Protein AF-A0A099Y302-F1 (afdb_monomer)

pLDDT: mean 88.35, std 7.11, range [59.12, 93.94]

Structure (mmCIF, N/CA/C/O backbone):
data_AF-A0A099Y302-F1
#
_entry.id   AF-A0A099Y302-F1
#
loop_
_atom_site.group_PDB
_atom_site.id
_atom_site.type_symbol
_atom_site.label_atom_id
_atom_site.label_alt_id
_atom_site.label_comp_id
_atom_site.label_asym_id
_atom_site.label_entity_id
_atom_site.label_seq_id
_atom_site.pdbx_PDB_ins_code
_atom_site.Cartn_x
_atom_site.Cartn_y
_atom_site.Cartn_z
_atom_site.occupancy
_atom_site.B_iso_or_equiv
_atom_site.auth_seq_id
_atom_site.auth_comp_id
_atom_site.auth_asym_id
_atom_site.auth_atom_id
_atom_site.pdbx_PDB_model_num
ATOM 1 N N . MET A 1 1 ? -5.635 -4.951 4.514 1.00 86.44 1 MET A N 1
ATOM 2 C CA . MET A 1 1 ? -4.285 -4.378 4.697 1.00 86.44 1 MET A CA 1
ATOM 3 C C . MET A 1 1 ? -4.063 -3.303 3.646 1.00 86.44 1 MET A C 1
ATOM 5 O O . MET A 1 1 ? -4.632 -3.431 2.561 1.00 86.44 1 MET A O 1
ATOM 9 N N . ALA A 1 2 ? -3.307 -2.255 3.968 1.00 92.62 2 ALA A N 1
ATOM 10 C CA . ALA A 1 2 ? -2.995 -1.183 3.034 1.00 92.62 2 ALA A CA 1
ATOM 11 C C . ALA A 1 2 ? -1.479 -1.021 2.869 1.00 92.62 2 ALA A C 1
ATOM 13 O O . ALA A 1 2 ? -0.697 -1.255 3.794 1.00 92.62 2 ALA A O 1
ATOM 14 N N . VAL A 1 3 ? -1.068 -0.606 1.676 1.00 93.94 3 VAL A N 1
ATOM 15 C CA . VAL A 1 3 ? 0.330 -0.354 1.331 1.00 93.94 3 VAL A CA 1
ATOM 16 C C . VAL A 1 3 ? 0.442 1.010 0.667 1.00 93.94 3 VAL A C 1
ATOM 18 O O . VAL A 1 3 ? -0.289 1.335 -0.264 1.00 93.94 3 VAL A O 1
ATOM 21 N N . GLU A 1 4 ? 1.324 1.841 1.197 1.00 93.75 4 GLU A N 1
ATOM 22 C CA . GLU A 1 4 ? 1.604 3.185 0.718 1.00 93.75 4 GLU A CA 1
ATOM 23 C C . GLU A 1 4 ? 2.768 3.134 -0.266 1.00 93.75 4 GLU A C 1
ATOM 25 O O . GLU A 1 4 ? 3.847 2.640 0.073 1.00 93.75 4 GLU A O 1
ATOM 30 N N . HIS A 1 5 ? 2.535 3.648 -1.472 1.00 92.56 5 HIS A N 1
ATOM 31 C CA . HIS A 1 5 ? 3.592 3.977 -2.413 1.00 92.56 5 HIS A CA 1
ATOM 32 C C . HIS A 1 5 ? 4.181 5.319 -1.990 1.00 92.56 5 HIS A C 1
ATOM 34 O O . HIS A 1 5 ? 3.554 6.361 -2.177 1.00 92.56 5 HIS A O 1
ATOM 40 N N . THR A 1 6 ? 5.350 5.297 -1.355 1.00 88.00 6 THR A N 1
ATOM 41 C CA . THR A 1 6 ? 5.987 6.496 -0.795 1.00 88.00 6 THR A CA 1
ATOM 42 C C . THR A 1 6 ? 6.481 7.454 -1.876 1.00 88.00 6 THR A C 1
ATOM 44 O O . THR A 1 6 ? 6.701 8.629 -1.597 1.00 88.00 6 THR A O 1
A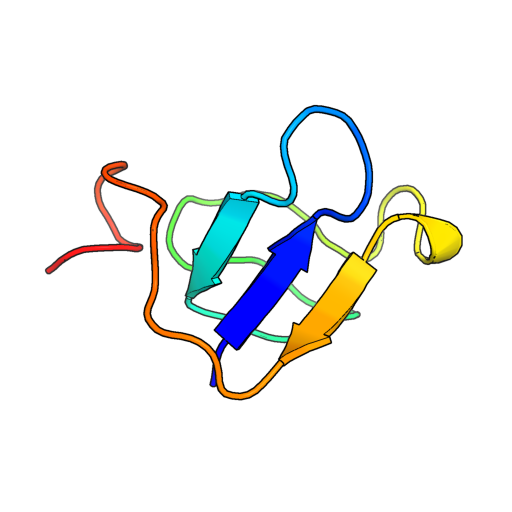TOM 47 N N . GLU A 1 7 ? 6.649 6.974 -3.107 1.00 81.38 7 GLU A N 1
ATOM 48 C CA . GLU A 1 7 ? 7.044 7.790 -4.251 1.00 81.38 7 GLU A CA 1
ATOM 49 C C . GLU A 1 7 ? 5.820 8.473 -4.895 1.00 81.38 7 GLU A C 1
ATOM 51 O O . GLU A 1 7 ? 4.750 7.874 -4.997 1.00 81.38 7 GLU A O 1
ATOM 56 N N . HIS A 1 8 ? 5.973 9.732 -5.330 1.00 59.47 8 HIS A N 1
ATOM 57 C CA . HIS A 1 8 ? 4.955 10.527 -6.037 1.00 59.47 8 HIS A CA 1
ATOM 58 C C . HIS A 1 8 ? 3.538 10.473 -5.410 1.00 59.47 8 HIS A C 1
ATOM 60 O O . HIS A 1 8 ? 2.652 9.771 -5.896 1.00 59.47 8 HIS A O 1
ATOM 66 N N . ASN A 1 9 ? 3.296 11.305 -4.384 1.00 76.88 9 ASN A N 1
ATOM 67 C CA . ASN A 1 9 ? 2.006 11.544 -3.697 1.00 76.88 9 ASN A CA 1
ATOM 68 C C . ASN A 1 9 ? 1.550 10.554 -2.607 1.00 76.88 9 ASN A C 1
ATOM 70 O O . ASN A 1 9 ? 0.461 10.747 -2.067 1.00 76.88 9 ASN A O 1
ATOM 74 N N . GLY A 1 10 ? 2.337 9.545 -2.213 1.00 86.25 10 GLY A N 1
ATOM 75 C CA . GLY A 1 10 ? 1.972 8.739 -1.033 1.00 86.25 10 GLY A CA 1
ATOM 76 C C . GLY A 1 10 ? 0.682 7.935 -1.239 1.00 86.25 10 GLY A C 1
ATOM 77 O O . GLY A 1 10 ? -0.154 7.837 -0.337 1.00 86.25 10 GLY A O 1
ATOM 78 N N . LYS A 1 11 ? 0.443 7.441 -2.461 1.00 91.25 11 LYS A N 1
ATOM 79 C CA . LYS A 1 11 ? -0.827 6.797 -2.819 1.00 91.25 11 LYS A CA 1
ATOM 80 C C . LYS A 1 11 ? -0.966 5.478 -2.064 1.00 91.25 11 LYS A C 1
ATOM 82 O O . LYS A 1 11 ? -0.047 4.666 -2.038 1.00 91.25 11 LYS A O 1
ATOM 87 N N . VAL A 1 12 ? -2.120 5.257 -1.447 1.00 92.88 12 VAL A N 1
ATOM 88 C CA . VAL A 1 12 ? -2.376 4.091 -0.604 1.00 92.88 12 VAL A CA 1
ATOM 89 C C . VAL A 1 12 ? -3.225 3.099 -1.378 1.00 92.88 12 VAL A C 1
ATOM 91 O O . VAL A 1 12 ? -4.333 3.407 -1.818 1.00 92.88 12 VAL A O 1
ATOM 94 N N . HIS A 1 13 ? -2.696 1.897 -1.531 1.00 93.12 13 HIS A N 1
ATOM 95 C CA . HIS A 1 13 ? -3.297 0.788 -2.247 1.00 93.12 13 HIS A CA 1
ATOM 96 C C . HIS A 1 13 ? -3.797 -0.275 -1.269 1.00 93.12 13 HIS A C 1
ATOM 98 O O . HIS A 1 13 ? -3.275 -0.425 -0.164 1.00 93.12 13 HIS A O 1
ATOM 104 N N . LYS A 1 14 ? -4.800 -1.048 -1.688 1.00 92.62 14 LYS A N 1
ATOM 105 C CA . LYS A 1 14 ? -5.223 -2.259 -0.976 1.00 92.62 14 LYS A CA 1
ATOM 106 C C . LYS A 1 14 ? -4.153 -3.328 -1.181 1.00 92.62 14 LYS A C 1
ATOM 108 O O . LYS A 1 14 ? -3.849 -3.634 -2.326 1.00 92.62 14 LYS A O 1
ATOM 113 N N . GLY A 1 15 ? -3.587 -3.889 -0.119 1.00 92.12 15 GLY A N 1
ATOM 114 C CA . GLY A 1 15 ? -2.543 -4.913 -0.222 1.00 92.12 15 GLY A CA 1
ATOM 115 C C . GLY A 1 15 ? -1.462 -4.779 0.845 1.00 92.12 15 GLY A C 1
ATOM 116 O O . GLY A 1 15 ? -1.657 -4.106 1.858 1.00 92.12 15 GLY A O 1
ATOM 117 N N . PHE A 1 16 ? -0.335 -5.444 0.612 1.00 92.06 16 PHE A N 1
ATOM 118 C CA . PHE A 1 16 ? 0.840 -5.448 1.481 1.00 92.06 16 PHE A CA 1
ATOM 119 C C . PHE A 1 16 ? 2.118 -5.375 0.637 1.00 92.06 16 PHE A C 1
ATOM 121 O O . PHE A 1 16 ? 2.122 -5.775 -0.524 1.00 92.06 16 PHE A O 1
ATOM 128 N N . LYS A 1 17 ? 3.197 -4.866 1.232 1.00 91.44 17 LYS A N 1
ATOM 129 C CA . LYS A 1 17 ? 4.547 -4.854 0.666 1.00 91.44 17 LYS A CA 1
ATOM 130 C C . LYS A 1 17 ? 5.073 -6.281 0.505 1.00 91.44 17 LYS A C 1
ATOM 132 O O . LYS A 1 17 ? 5.096 -7.024 1.483 1.00 91.44 17 LYS A O 1
ATOM 137 N N . GLY A 1 18 ? 5.585 -6.605 -0.680 1.00 90.06 18 GLY A N 1
ATOM 138 C CA . GLY A 1 18 ? 6.090 -7.937 -1.021 1.00 90.06 18 GLY A CA 1
ATOM 139 C C . GLY A 1 18 ? 5.048 -8.844 -1.686 1.00 90.06 18 GLY A C 1
ATOM 140 O O . GLY A 1 18 ? 5.233 -10.053 -1.721 1.00 90.06 18 GLY A O 1
ATOM 141 N N . GLY A 1 19 ? 3.950 -8.272 -2.182 1.00 91.81 19 GLY A N 1
ATOM 142 C CA . GLY A 1 19 ? 2.946 -8.965 -2.991 1.00 91.81 19 GLY A CA 1
ATOM 143 C C . GLY A 1 19 ? 2.318 -8.030 -4.021 1.00 91.81 19 GLY A C 1
ATOM 144 O O . GLY A 1 19 ? 2.872 -6.975 -4.333 1.00 91.81 19 GLY A O 1
ATOM 145 N N . ASN A 1 20 ? 1.130 -8.367 -4.512 1.00 92.12 20 ASN A N 1
ATOM 146 C CA . ASN A 1 20 ? 0.393 -7.516 -5.441 1.00 92.12 20 ASN A CA 1
ATOM 147 C C . ASN A 1 20 ? -0.689 -6.713 -4.712 1.00 92.12 20 ASN A C 1
ATOM 149 O O . ASN A 1 20 ? -1.367 -7.187 -3.798 1.00 92.12 20 ASN A O 1
ATOM 153 N N . THR A 1 21 ? -0.861 -5.467 -5.131 1.00 91.88 21 THR A N 1
ATOM 154 C CA . THR A 1 21 ? -1.986 -4.637 -4.712 1.00 91.88 21 THR A CA 1
ATOM 155 C C . THR A 1 21 ? -3.277 -5.114 -5.373 1.00 91.88 21 THR A C 1
ATOM 157 O O . THR A 1 21 ? -3.261 -5.720 -6.443 1.00 91.88 21 THR A O 1
ATOM 160 N N . GLY A 1 22 ? -4.420 -4.766 -4.786 1.00 88.69 22 GLY A N 1
ATOM 161 C CA . GLY A 1 22 ? -5.738 -5.104 -5.322 1.00 88.69 22 GLY A CA 1
ATOM 162 C C . GLY A 1 22 ? -6.009 -4.538 -6.717 1.00 88.69 22 GLY A C 1
ATOM 163 O O . GLY A 1 22 ? -6.873 -5.057 -7.406 1.00 88.69 22 GLY A O 1
ATOM 164 N N . CYS A 1 23 ? -5.270 -3.513 -7.159 1.00 89.75 23 CYS A N 1
ATOM 165 C CA . CYS A 1 23 ? -5.360 -2.984 -8.524 1.00 89.75 23 CYS A CA 1
ATOM 166 C C . CYS A 1 23 ? -4.266 -3.515 -9.470 1.00 89.75 23 CYS A C 1
ATOM 168 O O . CYS A 1 23 ? -4.049 -2.933 -10.532 1.00 89.75 23 CYS A O 1
ATOM 170 N N . GLY A 1 24 ? -3.563 -4.585 -9.085 1.00 89.56 24 GLY A N 1
ATOM 171 C CA . GLY A 1 24 ? -2.604 -5.297 -9.934 1.00 89.56 24 GLY A CA 1
ATOM 172 C C . GLY A 1 24 ? -1.171 -4.757 -9.925 1.00 89.56 24 GLY A C 1
ATOM 173 O O . GLY A 1 24 ? -0.356 -5.221 -10.710 1.00 89.56 24 GLY A O 1
ATOM 174 N N . ILE A 1 25 ? -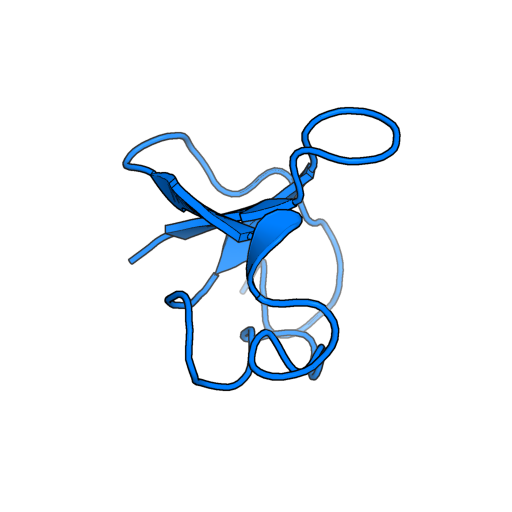0.834 -3.794 -9.062 1.00 90.50 25 ILE A N 1
ATOM 175 C CA . ILE A 1 25 ? 0.548 -3.288 -8.946 1.00 90.50 25 ILE A CA 1
ATOM 176 C C . ILE A 1 25 ? 1.382 -4.253 -8.115 1.00 90.50 25 ILE A C 1
ATOM 178 O O . ILE A 1 25 ? 0.974 -4.593 -7.004 1.00 90.50 25 ILE A O 1
ATOM 182 N N . ASP A 1 26 ? 2.542 -4.646 -8.624 1.00 92.88 26 ASP A N 1
ATOM 183 C CA . ASP A 1 26 ? 3.512 -5.441 -7.887 1.00 92.88 26 ASP A CA 1
ATOM 184 C C . ASP A 1 26 ? 4.335 -4.560 -6.931 1.00 92.88 26 ASP A C 1
ATOM 186 O O . ASP A 1 26 ? 4.926 -3.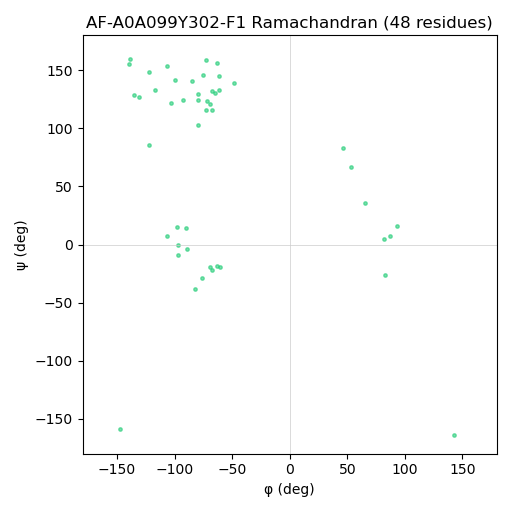557 -7.327 1.00 92.88 26 ASP A O 1
ATOM 190 N N . THR A 1 27 ? 4.341 -4.913 -5.645 1.00 92.12 27 THR A N 1
ATOM 191 C CA . THR A 1 27 ? 5.097 -4.202 -4.597 1.00 92.12 27 THR A CA 1
ATOM 192 C C . THR A 1 27 ? 6.443 -4.858 -4.276 1.00 92.12 27 THR A C 1
ATOM 194 O O . THR A 1 27 ? 7.170 -4.389 -3.395 1.00 92.12 27 THR A O 1
ATOM 197 N N . THR A 1 28 ? 6.768 -5.962 -4.954 1.00 91.75 28 THR A N 1
ATOM 198 C CA . THR A 1 28 ? 8.115 -6.544 -4.986 1.00 91.75 28 THR A CA 1
ATOM 199 C C . THR A 1 28 ? 9.025 -5.735 -5.906 1.00 91.75 28 THR A C 1
ATOM 201 O O . THR A 1 28 ? 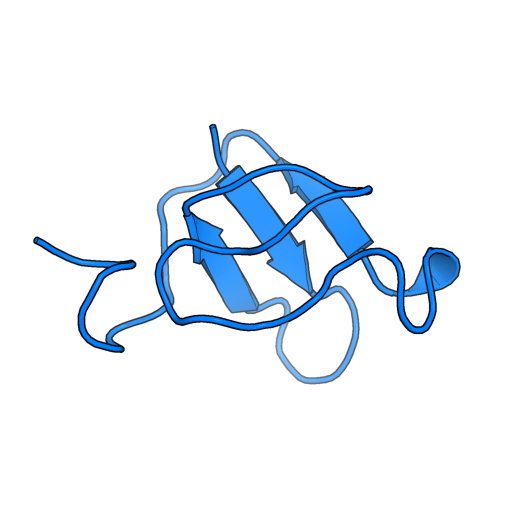10.222 -5.618 -5.639 1.00 91.75 28 THR A O 1
ATOM 204 N N . GLU A 1 29 ? 8.454 -5.087 -6.927 1.00 88.88 29 GLU A N 1
ATOM 205 C CA . GLU A 1 29 ? 9.156 -4.114 -7.750 1.00 88.88 29 GLU A CA 1
ATOM 206 C C . GLU A 1 29 ? 9.459 -2.855 -6.931 1.00 88.88 29 GLU A C 1
ATOM 208 O O . GLU A 1 29 ? 8.563 -2.188 -6.409 1.00 88.88 29 GLU A O 1
ATOM 213 N N . LYS A 1 30 ? 10.752 -2.523 -6.814 1.00 87.56 30 LYS A N 1
ATOM 214 C CA . LYS A 1 30 ? 11.262 -1.383 -6.030 1.00 87.56 30 LYS A CA 1
ATOM 215 C C . LYS A 1 30 ? 10.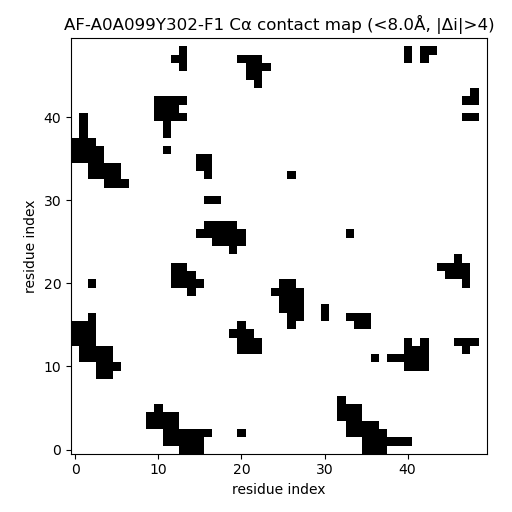747 -1.398 -4.579 1.00 87.56 30 LYS A C 1
ATOM 217 O O . LYS A 1 30 ? 10.028 -0.494 -4.150 1.00 87.56 30 LYS A O 1
ATOM 222 N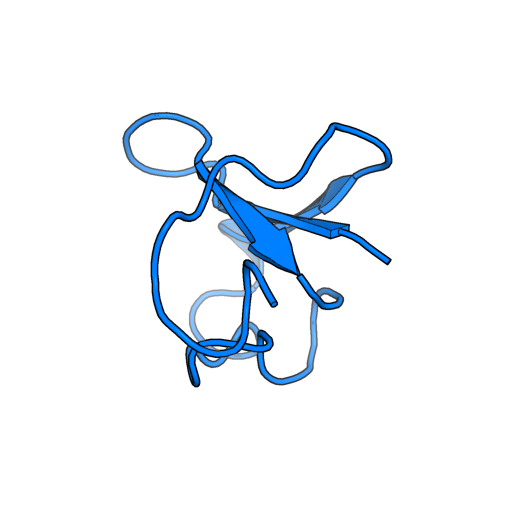 N . PRO A 1 31 ? 11.149 -2.386 -3.760 1.00 87.12 31 PRO A N 1
ATOM 223 C CA . PRO A 1 31 ? 10.594 -2.595 -2.420 1.00 87.12 31 PRO A CA 1
ATOM 224 C C . PRO A 1 31 ? 10.849 -1.420 -1.464 1.00 87.12 31 PRO A C 1
ATOM 226 O O . PRO A 1 31 ? 10.174 -1.289 -0.445 1.00 87.12 31 PRO A O 1
ATOM 229 N N . THR A 1 32 ? 11.813 -0.549 -1.758 1.00 89.69 32 THR A N 1
ATOM 230 C CA . THR A 1 32 ? 12.076 0.691 -1.015 1.00 89.69 32 THR A CA 1
ATOM 231 C C . THR A 1 32 ? 10.960 1.727 -1.162 1.00 89.69 32 THR A C 1
ATOM 233 O O . THR A 1 32 ? 10.818 2.569 -0.283 1.00 89.69 32 THR A O 1
ATOM 236 N N . HIS A 1 33 ? 10.148 1.651 -2.221 1.00 90.69 33 HIS A N 1
ATOM 237 C CA . HIS A 1 33 ? 9.080 2.616 -2.509 1.00 90.69 33 HIS A CA 1
ATOM 238 C C . HIS A 1 33 ? 7.751 2.223 -1.861 1.00 90.69 33 HIS A C 1
ATOM 240 O O . HIS A 1 33 ? 6.767 2.953 -1.947 1.00 90.69 33 HIS A O 1
ATOM 246 N N . TRP A 1 34 ? 7.710 1.061 -1.210 1.00 92.56 34 TRP A N 1
ATOM 247 C CA . TRP A 1 34 ? 6.506 0.503 -0.621 1.00 92.56 34 TRP A CA 1
ATOM 248 C C . TRP A 1 34 ? 6.650 0.392 0.888 1.00 92.56 34 TRP A C 1
ATOM 250 O O . TRP A 1 34 ? 7.642 -0.132 1.417 1.00 92.56 34 TRP A O 1
ATOM 260 N N . LYS A 1 35 ? 5.615 0.843 1.594 1.00 93.31 35 LYS A N 1
ATOM 261 C CA . LYS A 1 35 ? 5.521 0.759 3.048 1.00 93.31 35 LYS A CA 1
ATOM 262 C C . LYS A 1 35 ? 4.137 0.276 3.458 1.00 93.31 35 LYS A C 1
ATOM 264 O O . LYS A 1 35 ? 3.130 0.846 3.053 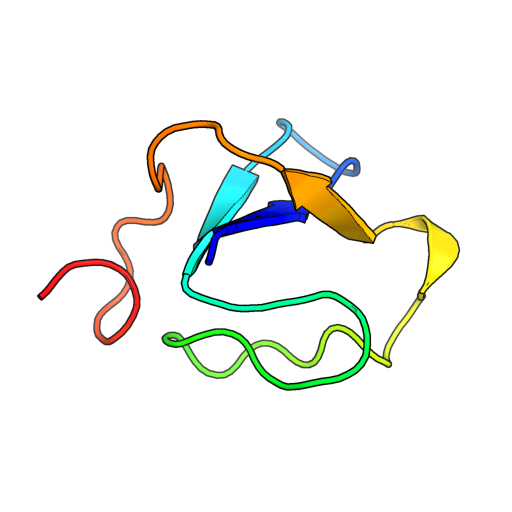1.00 93.31 35 LYS A O 1
ATOM 269 N N . ASN A 1 36 ? 4.080 -0.755 4.297 1.00 92.69 36 ASN A N 1
ATOM 270 C CA . ASN A 1 36 ? 2.818 -1.166 4.911 1.00 92.69 36 ASN A CA 1
ATOM 271 C C . ASN A 1 36 ? 2.276 -0.023 5.772 1.00 92.69 36 ASN A C 1
ATOM 273 O O . ASN A 1 36 ? 3.014 0.585 6.549 1.00 92.69 36 ASN A O 1
ATOM 277 N N . THR A 1 37 ? 0.991 0.270 5.620 1.00 91.56 37 THR A N 1
ATOM 278 C CA . THR A 1 37 ? 0.331 1.383 6.294 1.00 91.56 37 THR A CA 1
ATOM 279 C C . THR A 1 37 ? -1.048 0.960 6.783 1.00 91.56 37 THR A C 1
ATOM 281 O O . THR A 1 37 ? -1.640 0.001 6.289 1.00 91.56 37 THR A O 1
ATOM 284 N N . TYR A 1 38 ? -1.569 1.705 7.751 1.00 90.88 38 TYR A N 1
ATOM 285 C CA . TYR A 1 38 ? -2.943 1.563 8.241 1.00 90.88 38 TYR A CA 1
ATOM 286 C C . TYR A 1 38 ? -3.839 2.718 7.770 1.00 90.88 38 TYR A C 1
ATOM 288 O O . TYR A 1 38 ? -4.980 2.836 8.205 1.00 90.88 38 TYR A O 1
ATOM 296 N N . LYS A 1 39 ? -3.323 3.581 6.883 1.00 91.00 39 LYS A N 1
ATOM 297 C CA . LYS A 1 39 ? -4.096 4.651 6.248 1.00 91.00 39 LYS A CA 1
ATOM 298 C C . LYS A 1 39 ? -5.222 4.077 5.384 1.00 91.00 39 LYS A C 1
ATOM 300 O O . LYS A 1 39 ? -5.142 2.954 4.881 1.00 91.00 39 LYS A O 1
ATOM 305 N N . SER A 1 40 ? -6.251 4.889 5.173 1.00 90.81 40 SER A N 1
ATOM 306 C CA . SER A 1 40 ? -7.327 4.589 4.234 1.00 90.81 40 SER A CA 1
ATOM 307 C C . SER A 1 40 ? -6.797 4.457 2.803 1.00 90.81 40 SER A C 1
ATOM 309 O O . SER A 1 40 ? -5.867 5.151 2.391 1.00 90.81 40 SER A O 1
ATOM 311 N N . ILE A 1 41 ? -7.396 3.545 2.033 1.00 91.44 41 ILE A N 1
ATOM 312 C CA . ILE A 1 41 ? -7.035 3.313 0.630 1.00 91.44 41 ILE A CA 1
ATOM 313 C C . ILE A 1 41 ? -7.424 4.552 -0.182 1.00 91.44 41 ILE A C 1
ATOM 315 O O . ILE A 1 41 ? -8.604 4.883 -0.295 1.00 91.44 41 ILE A O 1
ATOM 319 N N . SER A 1 42 ? -6.429 5.227 -0.756 1.00 91.12 42 SER A N 1
ATOM 320 C CA . SER A 1 42 ? -6.622 6.399 -1.619 1.00 91.12 42 SER A CA 1
ATOM 321 C C . SER A 1 42 ? -6.597 6.052 -3.111 1.00 91.12 42 SER A C 1
ATOM 323 O O . SER A 1 42 ? -6.918 6.882 -3.963 1.00 91.12 42 SER A O 1
ATOM 325 N N . CYS A 1 43 ? -6.236 4.817 -3.460 1.00 89.44 43 CYS A N 1
ATOM 326 C CA . CYS A 1 43 ? -6.305 4.326 -4.825 1.00 89.44 43 CYS A CA 1
ATOM 327 C C . CYS A 1 43 ? -7.762 4.090 -5.251 1.00 89.44 43 CYS A C 1
ATOM 329 O O . CYS A 1 43 ? -8.427 3.203 -4.730 1.00 89.44 43 CYS A O 1
ATOM 331 N N . ASN A 1 44 ? -8.229 4.854 -6.243 1.00 88.31 44 ASN A N 1
ATOM 332 C CA . ASN A 1 44 ? -9.563 4.713 -6.842 1.00 88.31 44 ASN A CA 1
ATOM 333 C C . ASN A 1 44 ? -9.598 3.752 -8.045 1.00 88.31 44 ASN A C 1
ATOM 335 O O . ASN A 1 44 ? -10.542 3.801 -8.822 1.00 88.31 44 ASN A O 1
ATOM 339 N N . LYS A 1 45 ? -8.560 2.933 -8.255 1.00 86.75 45 LYS A N 1
ATOM 340 C CA . LYS A 1 45 ? -8.598 1.902 -9.301 1.00 86.75 45 LYS A CA 1
ATOM 341 C C . LYS A 1 45 ? -9.474 0.732 -8.849 1.00 86.75 45 LYS A C 1
ATOM 343 O O . LYS A 1 45 ? -9.435 0.364 -7.668 1.00 86.75 45 LYS A O 1
ATOM 348 N N . ASP A 1 46 ? -10.166 0.119 -9.804 1.00 82.56 46 ASP A N 1
ATOM 349 C CA . ASP A 1 46 ? -10.868 -1.149 -9.617 1.00 82.56 46 ASP A CA 1
ATOM 350 C C . ASP A 1 46 ? -9.977 -2.193 -8.931 1.00 82.56 46 ASP A C 1
ATOM 352 O O . ASP A 1 46 ? -8.763 -2.261 -9.149 1.00 82.56 46 ASP A O 1
ATOM 356 N N . GLY A 1 47 ? -10.579 -2.941 -8.006 1.00 82.25 47 GLY A N 1
ATOM 357 C CA . GLY A 1 47 ? -9.904 -3.920 -7.150 1.00 82.25 47 GLY A CA 1
ATOM 358 C C . GLY A 1 47 ? -9.226 -3.344 -5.895 1.00 82.25 47 GLY A C 1
ATOM 359 O O . GLY A 1 47 ? -9.149 -4.029 -4.871 1.00 82.25 47 GLY A O 1
ATOM 360 N N . CYS A 1 48 ? -8.812 -2.069 -5.889 1.00 85.50 48 CYS A N 1
ATOM 361 C CA . CYS A 1 48 ? -8.446 -1.375 -4.642 1.00 85.50 48 CYS A CA 1
ATOM 362 C C . CYS A 1 48 ? -9.666 -0.824 -3.902 1.00 85.50 48 CYS A C 1
ATOM 364 O O . CYS A 1 48 ? -9.707 -0.887 -2.672 1.00 85.50 48 CYS A O 1
ATOM 366 N N . LYS A 1 49 ? -10.643 -0.301 -4.645 1.00 76.12 49 LYS A N 1
ATOM 367 C CA . LYS A 1 49 ? -11.859 0.314 -4.114 1.00 76.12 49 LYS A CA 1
ATOM 368 C C . LYS A 1 49 ? -13.071 -0.429 -4.684 1.00 76.12 49 LYS A C 1
ATOM 370 O O . LYS A 1 49 ? -13.584 -0.061 -5.730 1.00 76.12 49 LYS A O 1
ATOM 375 N N . ASN A 1 50 ? -13.447 -1.514 -4.015 1.00 59.12 50 ASN A N 1
ATOM 376 C CA . ASN A 1 50 ? -14.697 -2.252 -4.203 1.00 59.12 50 ASN A CA 1
ATOM 377 C C . ASN A 1 50 ? -15.306 -2.501 -2.830 1.00 59.12 50 ASN A C 1
ATOM 379 O O . ASN A 1 50 ? -14.503 -2.666 -1.878 1.00 59.12 50 ASN A O 1
#

Secondary structure (DSSP, 8-state):
-EEEE-SSS-EEEES-TTSB-TTS-BSSSSGGGEEEE-SPP---STTT--

Mean predicted aligned error: 3.77 Å

Sequence (50 aa):
MAVEHTEHNGKVHKGFKGGNTGCGIDTTEKPTHWKNTYKSISCNKDGCKN

Radius of gyration: 9.25 Å; Cα contacts (8 Å, |Δi|>4): 114; chains: 1; bounding box: 27×20×18 Å

Foldseek 3Di:
DWKFQQPDPRAIFDDAAQQATQLGDGNVVPVVRIDDDPDDHRDPHPRRPD

Solvent-accessible surface area (backbone atoms only — not comparable to full-atom values): 2725 Å² total; per-residue (Å²): 107,21,20,25,32,66,58,89,84,51,47,17,31,27,26,46,61,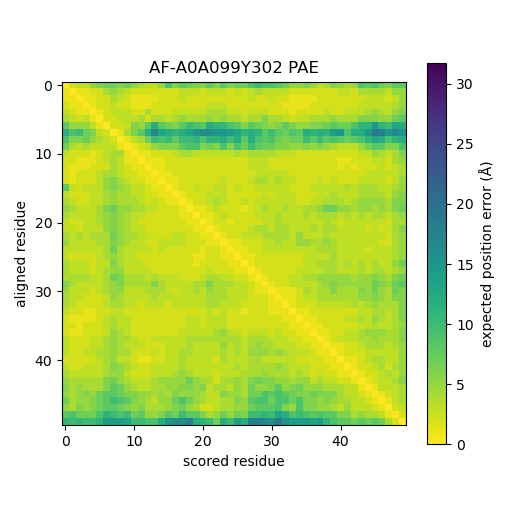70,37,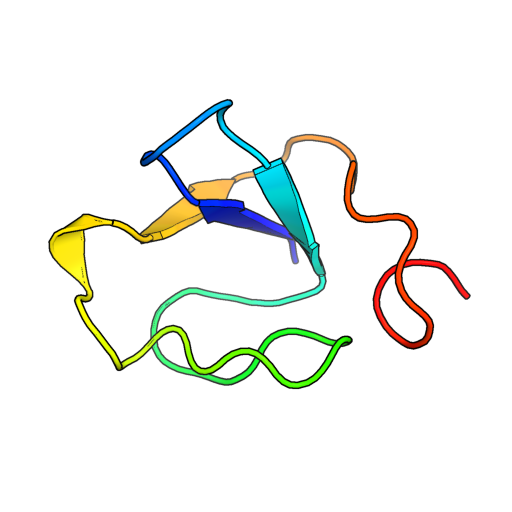56,27,43,60,71,50,60,27,62,62,64,50,88,40,38,38,71,43,87,63,74,64,66,38,84,45,66,59,35,58,122